Protein AF-A0A160LKR8-F1 (afdb_monomer)

Structure (mmCIF, N/CA/C/O backbone):
data_AF-A0A160LKR8-F1
#
_entry.id   AF-A0A160LKR8-F1
#
loop_
_atom_site.group_PDB
_atom_site.id
_atom_site.type_symbol
_atom_site.label_atom_id
_atom_site.label_alt_id
_atom_site.label_comp_id
_atom_site.label_asym_id
_atom_site.label_entity_id
_atom_site.label_seq_id
_atom_site.pdbx_PDB_ins_code
_atom_site.Cartn_x
_atom_site.Cartn_y
_atom_site.Cartn_z
_atom_site.occupancy
_atom_site.B_iso_or_equiv
_atom_site.auth_seq_id
_atom_site.auth_comp_id
_atom_site.auth_asym_id
_atom_site.auth_atom_id
_atom_site.pdbx_PDB_model_num
ATOM 1 N N . MET A 1 1 ? -12.078 1.351 6.915 1.00 57.84 1 MET A N 1
ATOM 2 C CA . MET A 1 1 ? -12.078 0.423 5.755 1.00 57.84 1 MET A CA 1
ATOM 3 C C . MET A 1 1 ? -12.112 1.096 4.367 1.00 57.84 1 MET A C 1
ATOM 5 O O . MET A 1 1 ? -12.108 0.382 3.379 1.00 57.84 1 MET A O 1
ATOM 9 N N . LYS A 1 2 ? -12.046 2.435 4.234 1.00 75.31 2 LYS A N 1
ATOM 10 C CA . LYS A 1 2 ? -12.239 3.172 2.958 1.00 75.31 2 LYS A CA 1
ATOM 11 C C . LYS A 1 2 ? -11.173 2.955 1.861 1.00 75.31 2 LYS A C 1
ATOM 13 O O . LYS A 1 2 ? -11.393 3.381 0.733 1.00 75.31 2 LYS A O 1
ATOM 18 N N . TYR A 1 3 ? -10.029 2.340 2.171 1.00 84.00 3 TYR A N 1
ATOM 19 C CA . TYR A 1 3 ? -8.906 2.220 1.228 1.00 84.00 3 TYR A CA 1
ATOM 20 C C . TYR A 1 3 ? -8.597 0.792 0.781 1.00 84.00 3 TYR A C 1
ATOM 22 O O . TYR A 1 3 ? -7.820 0.643 -0.148 1.00 84.00 3 TYR A O 1
ATOM 30 N N . ILE A 1 4 ? -9.178 -0.242 1.399 1.00 89.88 4 ILE A N 1
ATOM 31 C CA . ILE A 1 4 ? -8.936 -1.633 0.979 1.00 89.88 4 ILE A CA 1
ATOM 32 C C . ILE A 1 4 ? -9.449 -1.822 -0.454 1.00 89.88 4 ILE A C 1
ATOM 34 O O . ILE A 1 4 ? -10.538 -1.354 -0.774 1.00 89.88 4 ILE A O 1
ATOM 38 N N . GLY A 1 5 ? -8.651 -2.459 -1.311 1.00 89.25 5 GLY A N 1
ATOM 39 C CA . GLY A 1 5 ? -8.936 -2.635 -2.737 1.00 89.25 5 GLY A CA 1
ATOM 40 C C . GLY A 1 5 ? -8.604 -1.422 -3.612 1.00 89.25 5 GLY A C 1
A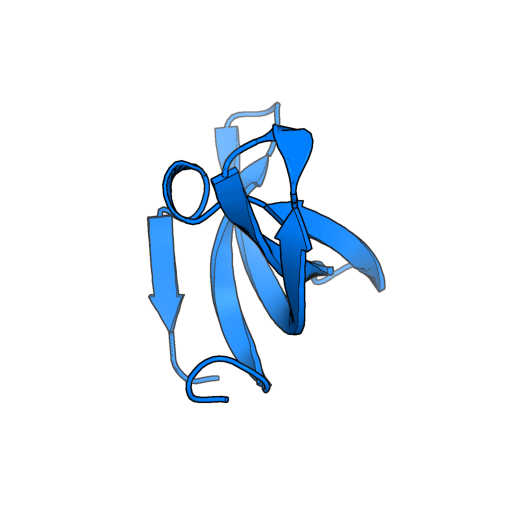TOM 41 O O . GLY A 1 5 ? -8.616 -1.542 -4.831 1.00 89.25 5 GLY A O 1
ATOM 42 N N . LYS A 1 6 ? -8.263 -0.263 -3.031 1.00 92.88 6 LYS A N 1
ATOM 43 C CA . LYS A 1 6 ? -7.848 0.912 -3.812 1.00 92.88 6 LYS A CA 1
ATOM 44 C C . LYS A 1 6 ? -6.397 0.815 -4.259 1.00 92.88 6 LYS A C 1
ATOM 46 O O . LYS A 1 6 ? -5.555 0.266 -3.545 1.00 9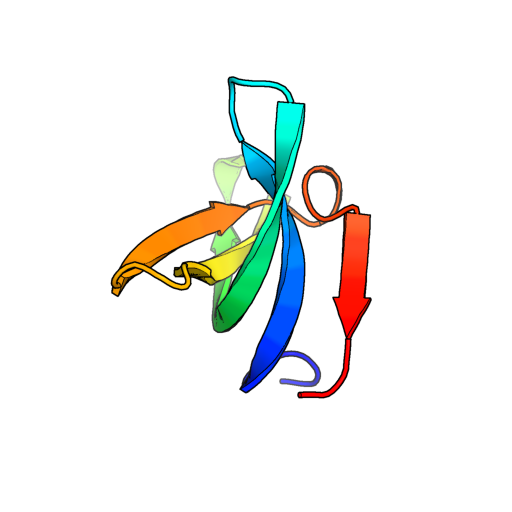2.88 6 LYS A O 1
ATOM 51 N N . GLY A 1 7 ? -6.101 1.444 -5.391 1.00 93.19 7 GLY A N 1
ATOM 52 C CA . GLY A 1 7 ? -4.734 1.703 -5.813 1.00 93.19 7 GLY A CA 1
ATOM 53 C C . GLY A 1 7 ? -4.100 2.822 -4.981 1.00 93.19 7 GLY A C 1
ATOM 54 O O . GLY A 1 7 ? -4.773 3.783 -4.599 1.00 93.19 7 GLY A O 1
ATOM 55 N N . PHE A 1 8 ? -2.804 2.731 -4.710 1.00 94.12 8 PHE A N 1
ATOM 56 C CA . PHE A 1 8 ? -1.998 3.817 -4.163 1.00 94.12 8 PHE A CA 1
ATOM 57 C C . PHE A 1 8 ? -0.725 3.996 -4.985 1.00 94.12 8 PHE A C 1
ATOM 59 O O . PHE A 1 8 ? -0.013 3.036 -5.278 1.00 94.12 8 PHE A O 1
ATOM 66 N N . GLU A 1 9 ? -0.451 5.240 -5.357 1.00 94.50 9 GLU A N 1
ATOM 67 C CA . GLU A 1 9 ? 0.768 5.629 -6.052 1.00 94.50 9 GLU A CA 1
ATOM 68 C C . GLU A 1 9 ? 1.912 5.814 -5.054 1.00 94.50 9 GLU A C 1
ATOM 70 O O . GLU A 1 9 ? 1.749 6.486 -4.032 1.00 94.50 9 GLU A O 1
ATOM 75 N N . TYR A 1 10 ? 3.071 5.247 -5.374 1.00 92.50 10 TYR A N 1
ATOM 76 C CA . TYR A 1 10 ? 4.304 5.373 -4.602 1.00 92.50 10 TYR A CA 1
ATOM 77 C C . TYR A 1 10 ? 5.518 5.448 -5.534 1.00 92.50 10 TYR A C 1
ATOM 79 O O . TYR A 1 10 ? 5.446 5.035 -6.695 1.00 92.50 10 TYR A O 1
ATOM 87 N N . PHE A 1 11 ? 6.639 5.961 -5.032 1.00 91.75 11 PHE A N 1
ATOM 88 C CA . PHE A 1 11 ? 7.909 5.967 -5.757 1.00 91.75 11 PHE A CA 1
ATOM 89 C C . PHE A 1 11 ? 8.798 4.805 -5.310 1.00 91.75 11 PHE A C 1
ATOM 91 O O . PHE A 1 11 ? 8.882 4.485 -4.125 1.00 91.75 11 PHE A O 1
ATOM 98 N N . THR A 1 12 ? 9.467 4.154 -6.262 1.00 87.62 12 THR A N 1
ATOM 99 C CA . THR A 1 12 ? 10.548 3.209 -5.954 1.00 87.62 12 THR A CA 1
ATOM 100 C C . THR A 1 12 ? 11.832 3.959 -5.591 1.00 87.62 12 THR A C 1
ATOM 102 O O . THR A 1 12 ? 11.948 5.159 -5.826 1.00 87.62 12 THR A O 1
ATOM 105 N N . HIS A 1 13 ? 12.839 3.241 -5.087 1.00 85.62 13 HIS A N 1
ATOM 106 C CA . HIS A 1 13 ? 14.167 3.807 -4.812 1.00 85.62 13 HIS A CA 1
ATOM 107 C C . HIS A 1 13 ? 14.841 4.429 -6.052 1.00 85.62 13 HIS A C 1
ATOM 109 O O . HIS A 1 13 ? 15.667 5.320 -5.913 1.00 85.62 13 HIS A O 1
ATOM 115 N N . CYS A 1 14 ? 14.466 4.000 -7.263 1.00 89.69 14 CYS A N 1
ATOM 116 C CA . CYS A 1 14 ? 14.929 4.593 -8.523 1.00 89.69 14 CYS A CA 1
ATOM 117 C C . CYS A 1 14 ? 14.137 5.847 -8.944 1.00 89.69 14 CYS A C 1
ATOM 119 O O . CYS A 1 14 ? 14.302 6.312 -10.067 1.00 89.69 14 CYS A O 1
ATOM 121 N N . GLY A 1 15 ? 13.203 6.340 -8.123 1.00 88.56 15 GLY A N 1
ATOM 122 C CA . GLY A 1 15 ? 12.335 7.470 -8.470 1.00 88.56 15 GLY A CA 1
ATOM 123 C C . GLY A 1 15 ? 11.221 7.138 -9.472 1.00 88.56 15 GLY A C 1
ATOM 124 O O . GLY A 1 15 ? 10.554 8.039 -9.973 1.00 88.56 15 GLY A O 1
ATOM 125 N N . ILE A 1 16 ? 10.977 5.857 -9.767 1.00 91.12 16 ILE A N 1
ATOM 126 C CA . ILE A 1 16 ? 9.917 5.443 -10.696 1.00 91.12 16 ILE A CA 1
ATOM 127 C C . ILE A 1 16 ? 8.589 5.379 -9.945 1.00 91.12 16 ILE A C 1
ATOM 129 O O . ILE A 1 16 ? 8.478 4.685 -8.931 1.00 91.12 16 ILE A O 1
ATOM 133 N N . LYS A 1 17 ? 7.560 6.052 -10.467 1.00 91.88 17 LYS A N 1
ATOM 134 C CA . LYS A 1 17 ? 6.203 5.966 -9.922 1.00 91.88 17 LYS A CA 1
ATOM 135 C C . LYS A 1 17 ? 5.570 4.613 -10.257 1.00 91.88 17 LYS A C 1
ATOM 137 O O . LYS A 1 17 ? 5.613 4.165 -11.402 1.00 91.88 17 LYS A O 1
ATOM 142 N N . ARG A 1 18 ? 4.954 3.972 -9.265 1.00 92.88 18 ARG A N 1
ATOM 143 C CA . ARG A 1 18 ? 4.208 2.715 -9.409 1.00 92.88 18 ARG A CA 1
ATOM 144 C C . ARG A 1 18 ? 2.911 2.754 -8.613 1.00 92.88 18 ARG A C 1
ATOM 146 O O . ARG A 1 18 ? 2.751 3.572 -7.714 1.00 92.88 18 ARG A O 1
ATOM 153 N N . VAL A 1 19 ? 2.000 1.844 -8.947 1.00 94.19 19 VAL A N 1
ATOM 154 C CA . VAL A 1 19 ? 0.706 1.687 -8.275 1.00 94.19 19 VAL A CA 1
ATOM 155 C C . VAL A 1 19 ? 0.683 0.352 -7.545 1.00 94.19 19 VAL A C 1
ATOM 157 O O . VAL A 1 19 ? 0.835 -0.688 -8.172 1.00 94.19 19 VAL A O 1
ATOM 160 N N . GLY A 1 20 ? 0.502 0.367 -6.228 1.00 94.25 20 GLY A N 1
ATOM 161 C CA . GLY A 1 20 ? 0.174 -0.826 -5.446 1.00 94.25 20 GLY A CA 1
ATOM 162 C C . GLY A 1 20 ? -1.320 -0.881 -5.145 1.00 94.25 20 GLY A C 1
ATOM 163 O O . GLY A 1 20 ? -1.996 0.138 -5.216 1.00 94.25 20 GLY A O 1
ATOM 164 N N . THR A 1 21 ? -1.847 -2.044 -4.775 1.00 95.44 21 THR A N 1
ATOM 165 C CA . THR A 1 21 ? -3.238 -2.178 -4.306 1.00 95.44 21 THR A CA 1
ATOM 166 C C . THR A 1 21 ? -3.254 -2.399 -2.803 1.00 95.44 21 THR A C 1
ATOM 168 O O . THR A 1 21 ? -2.549 -3.280 -2.309 1.00 95.44 21 THR A O 1
ATOM 171 N N . VAL A 1 22 ? -4.035 -1.621 -2.050 1.00 94.81 22 VAL A N 1
ATOM 172 C CA . VAL A 1 22 ? -4.140 -1.787 -0.593 1.00 94.81 22 VAL A CA 1
ATOM 173 C C . VAL A 1 22 ? -4.871 -3.091 -0.283 1.00 94.81 22 VAL 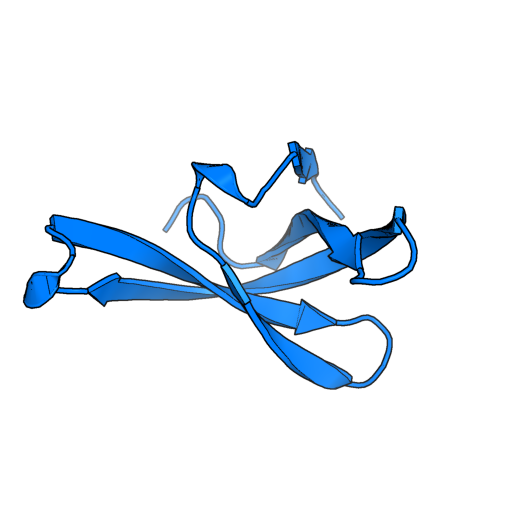A C 1
ATOM 175 O O . VAL A 1 22 ? -6.023 -3.280 -0.669 1.00 94.81 22 VAL A O 1
ATOM 178 N N . LYS A 1 23 ? -4.236 -3.961 0.497 1.00 94.69 23 LYS A N 1
ATOM 179 C CA . LYS A 1 23 ? -4.837 -5.199 1.005 1.00 94.69 23 LYS A CA 1
ATOM 180 C C . LYS A 1 23 ? -5.319 -5.048 2.445 1.00 94.69 23 LYS A C 1
ATOM 182 O O . LYS A 1 23 ? -6.326 -5.633 2.828 1.00 94.69 23 LYS A O 1
ATOM 187 N N . LYS A 1 24 ? -4.590 -4.276 3.251 1.00 93.75 24 LYS A N 1
ATOM 188 C CA . LYS A 1 24 ? -4.805 -4.137 4.694 1.00 93.75 24 LYS A CA 1
ATOM 189 C C . LYS A 1 24 ? -4.248 -2.800 5.187 1.00 93.75 24 LYS A C 1
ATOM 191 O O . LYS A 1 24 ? -3.373 -2.219 4.558 1.00 93.75 24 LYS A O 1
ATOM 196 N N . ILE A 1 25 ? -4.751 -2.306 6.315 1.00 92.75 25 ILE A N 1
ATOM 197 C CA . ILE A 1 25 ? -4.194 -1.142 7.015 1.00 92.75 25 ILE A CA 1
ATOM 198 C C . ILE A 1 25 ? -3.979 -1.558 8.466 1.00 92.75 25 ILE A C 1
ATOM 200 O O . ILE A 1 25 ? -4.898 -2.094 9.084 1.00 92.75 25 ILE A O 1
ATOM 204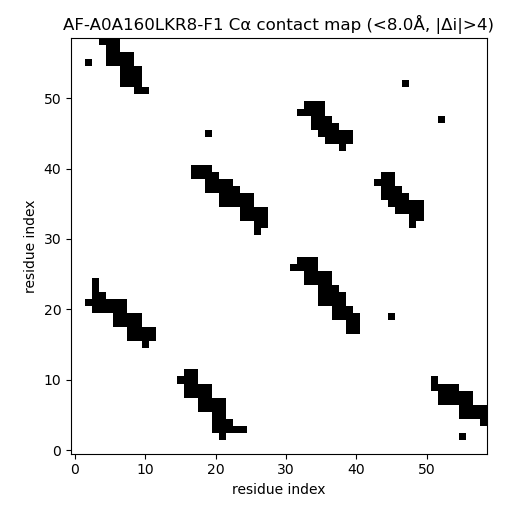 N N . GLU A 1 26 ? -2.782 -1.329 8.994 1.00 93.31 26 GLU A N 1
ATOM 205 C CA . GLU A 1 26 ? -2.438 -1.587 10.395 1.00 93.31 26 GLU A CA 1
ATOM 206 C C . GLU A 1 26 ? -2.058 -0.298 11.096 1.00 93.31 26 GLU A C 1
ATOM 208 O O . GLU A 1 26 ? -1.471 0.589 10.488 1.00 93.31 26 GLU A O 1
ATOM 213 N N . PHE A 1 27 ? -2.356 -0.199 12.386 1.00 92.38 27 PHE A N 1
ATOM 214 C CA . PHE A 1 27 ? -1.851 0.895 13.202 1.00 92.38 27 PHE A CA 1
ATOM 215 C C . PHE A 1 27 ? -0.535 0.474 13.858 1.00 92.38 27 PHE A C 1
ATOM 217 O O . PHE A 1 27 ? -0.515 -0.466 14.654 1.00 92.38 27 PHE A O 1
ATOM 224 N N . HIS A 1 28 ? 0.567 1.148 13.520 1.00 90.88 28 HIS A N 1
ATOM 225 C CA . HIS A 1 28 ? 1.867 0.857 14.118 1.00 90.88 28 HIS A CA 1
ATOM 226 C C . HIS A 1 28 ? 1.994 1.612 15.442 1.00 90.88 28 HIS A C 1
ATOM 228 O O . HIS A 1 28 ? 2.220 2.821 15.441 1.00 90.88 28 HIS A O 1
ATOM 234 N N . LYS A 1 29 ? 1.842 0.903 16.569 1.00 86.94 29 LYS A N 1
ATOM 235 C CA . LYS A 1 29 ? 1.774 1.505 17.915 1.00 86.94 29 LYS A CA 1
ATOM 236 C C . LYS A 1 29 ? 2.977 2.395 18.240 1.00 86.94 29 LYS A C 1
ATOM 238 O O . LYS A 1 29 ? 2.779 3.491 18.741 1.00 86.94 29 LYS A O 1
ATOM 243 N N . GLU A 1 30 ? 4.190 1.967 17.890 1.00 88.69 30 GLU A N 1
ATOM 244 C CA . GLU A 1 30 ? 5.420 2.730 18.175 1.00 88.69 30 GLU A CA 1
ATOM 245 C C . GLU A 1 30 ? 5.583 3.981 17.305 1.00 88.69 30 GLU A C 1
ATOM 247 O O . GLU A 1 30 ? 6.144 4.973 17.749 1.00 88.69 30 GLU A O 1
ATOM 252 N N . LEU A 1 31 ? 5.068 3.958 16.070 1.00 84.31 31 LEU A N 1
ATOM 253 C CA . LEU A 1 31 ? 5.161 5.098 15.151 1.00 84.31 31 LEU A CA 1
ATOM 254 C C . LEU A 1 31 ? 3.949 6.032 15.275 1.00 84.31 31 LEU A C 1
ATOM 256 O O . LEU A 1 31 ? 3.897 7.055 14.599 1.00 84.31 31 LEU A O 1
ATOM 260 N N . GLY A 1 32 ? 2.937 5.648 16.063 1.00 90.88 32 GLY A N 1
ATOM 261 C CA . GLY A 1 32 ? 1.698 6.404 16.241 1.00 90.88 32 GLY A CA 1
ATOM 262 C C . GLY A 1 32 ? 0.905 6.643 14.952 1.00 90.88 32 GLY A C 1
ATOM 263 O O . GLY A 1 32 ? 0.072 7.546 14.917 1.00 90.88 32 GLY A O 1
ATOM 264 N N . LYS A 1 33 ? 1.156 5.877 13.878 1.00 91.50 33 LYS A N 1
ATOM 265 C CA . LYS A 1 33 ? 0.591 6.149 12.548 1.00 91.50 33 LYS A CA 1
ATOM 266 C C . LYS A 1 33 ? 0.101 4.897 11.816 1.00 91.50 33 LYS A C 1
ATOM 268 O O . LYS A 1 33 ? 0.615 3.797 12.045 1.00 91.50 33 LYS A O 1
ATOM 273 N N . PRO A 1 34 ? -0.902 5.037 10.926 1.00 91.69 34 PRO A N 1
ATOM 274 C CA . PRO A 1 34 ? -1.365 3.934 10.101 1.00 91.69 34 PRO A CA 1
ATOM 275 C C . PRO A 1 34 ? -0.347 3.596 9.005 1.00 91.69 34 PRO A C 1
ATOM 277 O O . PRO A 1 34 ? 0.154 4.474 8.300 1.00 91.69 34 PRO A O 1
ATOM 280 N N . ILE A 1 35 ? -0.107 2.302 8.833 1.00 94.44 35 ILE A N 1
ATOM 281 C CA . ILE A 1 35 ? 0.681 1.708 7.761 1.00 94.44 35 ILE A CA 1
ATOM 282 C C . ILE A 1 35 ? -0.272 0.990 6.812 1.00 94.44 35 ILE A C 1
ATOM 284 O O . ILE A 1 35 ? -1.029 0.094 7.194 1.00 94.44 35 ILE A O 1
ATOM 288 N N . PHE A 1 36 ? -0.227 1.396 5.553 1.00 94.31 36 PHE A N 1
ATOM 289 C CA . PHE A 1 36 ? -0.963 0.794 4.461 1.00 94.31 36 PHE A CA 1
ATOM 290 C C . PHE A 1 36 ? -0.138 -0.365 3.918 1.00 94.31 36 PHE A C 1
ATOM 292 O O . PHE A 1 36 ? 0.998 -0.193 3.476 1.00 94.31 36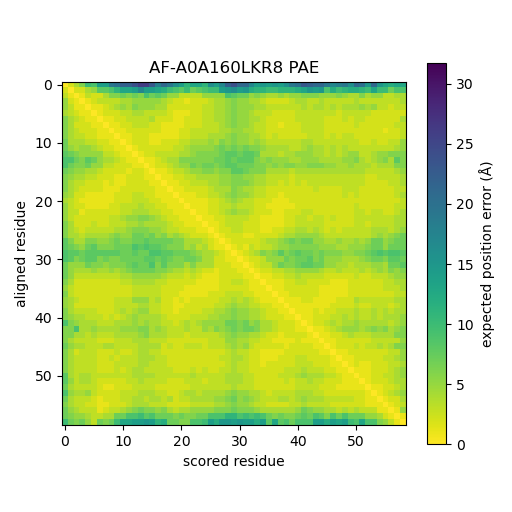 PHE A O 1
ATOM 299 N N . ILE A 1 37 ? -0.721 -1.555 3.973 1.00 95.00 37 ILE A N 1
ATOM 300 C CA . ILE A 1 37 ? -0.121 -2.779 3.467 1.00 95.00 37 ILE A CA 1
ATOM 301 C C . ILE A 1 37 ? -0.802 -3.124 2.159 1.00 95.00 37 ILE A C 1
ATOM 303 O O . ILE A 1 37 ? -2.016 -3.343 2.104 1.00 95.00 37 ILE A O 1
ATOM 307 N N . GLY A 1 38 ? -0.009 -3.181 1.104 1.00 94.62 38 GLY A N 1
ATOM 308 C CA . GLY A 1 38 ? -0.488 -3.458 -0.232 1.00 94.62 38 GLY A CA 1
ATOM 309 C C . GLY A 1 38 ? 0.376 -4.435 -0.992 1.00 94.62 38 GLY A C 1
ATOM 310 O O . GLY A 1 38 ? 1.367 -4.948 -0.482 1.00 94.62 38 GLY A O 1
ATOM 311 N N . VAL A 1 39 ? -0.022 -4.677 -2.231 1.00 94.75 39 VAL A N 1
ATOM 312 C CA . VAL A 1 39 ? 0.695 -5.541 -3.163 1.00 94.75 39 VAL A CA 1
ATOM 313 C C . VAL A 1 39 ? 1.085 -4.706 -4.375 1.00 94.75 39 VAL A C 1
ATOM 315 O O . VAL A 1 39 ? 0.249 -4.009 -4.950 1.00 94.75 39 VAL A O 1
ATOM 318 N N . SER A 1 40 ? 2.369 -4.726 -4.720 1.00 91.62 40 SER A N 1
ATOM 319 C CA . SER A 1 40 ? 2.896 -4.094 -5.932 1.00 91.62 40 SER A CA 1
ATOM 320 C C . SER A 1 40 ? 2.391 -4.810 -7.197 1.00 91.62 40 SER A C 1
ATOM 322 O O . SER A 1 40 ? 1.958 -5.960 -7.104 1.00 91.62 40 SER A O 1
ATOM 324 N N . PRO A 1 41 ? 2.545 -4.221 -8.397 1.00 86.56 41 PRO A N 1
ATOM 325 C CA . PRO A 1 41 ? 2.204 -4.893 -9.658 1.00 86.56 41 PRO A CA 1
ATOM 326 C C . PRO A 1 41 ? 2.962 -6.209 -9.886 1.00 86.56 41 PRO A C 1
ATOM 328 O O . PRO A 1 41 ? 2.555 -7.028 -10.697 1.00 86.56 41 PRO A O 1
ATOM 331 N N . PHE A 1 42 ? 4.067 -6.413 -9.164 1.00 89.00 42 PHE A N 1
ATOM 332 C CA . PHE A 1 42 ? 4.948 -7.575 -9.278 1.00 89.00 42 PHE A CA 1
ATOM 333 C C . PHE A 1 42 ? 4.710 -8.607 -8.167 1.00 89.00 42 PHE A C 1
ATOM 335 O O . PHE A 1 42 ? 5.541 -9.480 -7.952 1.00 89.00 42 PHE A O 1
ATOM 342 N N . GLY A 1 43 ? 3.630 -8.475 -7.390 1.00 88.88 43 GLY A N 1
ATOM 343 C CA . GLY A 1 43 ? 3.296 -9.411 -6.311 1.00 88.88 43 GLY A CA 1
ATOM 344 C C . GLY A 1 43 ? 4.034 -9.176 -4.986 1.00 88.88 43 GLY A C 1
ATOM 345 O O . GLY A 1 43 ? 3.681 -9.785 -3.981 1.00 88.88 43 GLY A O 1
ATOM 346 N N . ASN A 1 44 ? 5.006 -8.257 -4.931 1.00 91.69 44 ASN A N 1
ATOM 347 C CA . ASN A 1 44 ? 5.702 -7.931 -3.679 1.00 91.69 44 ASN A CA 1
ATOM 348 C C . ASN A 1 44 ? 4.791 -7.200 -2.687 1.00 91.69 44 ASN A C 1
ATOM 350 O O . ASN A 1 44 ? 4.043 -6.300 -3.081 1.00 91.69 44 ASN A O 1
ATOM 354 N N . THR A 1 45 ? 4.916 -7.527 -1.399 1.00 93.12 45 THR A N 1
ATOM 355 C CA . THR A 1 45 ? 4.240 -6.796 -0.320 1.00 93.12 45 THR A CA 1
ATOM 356 C C . THR A 1 45 ? 4.900 -5.435 -0.110 1.00 93.12 45 THR A C 1
ATOM 358 O O . THR A 1 45 ? 6.116 -5.337 0.034 1.00 93.12 45 THR A O 1
ATOM 361 N N . LEU A 1 46 ? 4.087 -4.387 -0.055 1.00 93.31 46 LEU A N 1
ATOM 362 C CA . LEU A 1 46 ? 4.492 -3.012 0.216 1.00 93.31 46 LEU A CA 1
ATOM 363 C C . LEU A 1 46 ? 3.916 -2.578 1.558 1.00 93.31 46 LEU A C 1
ATOM 365 O O . LEU A 1 46 ? 2.764 -2.890 1.864 1.00 93.31 46 LEU A O 1
ATOM 369 N N . ARG A 1 47 ? 4.699 -1.838 2.340 1.00 93.62 47 ARG A N 1
ATOM 370 C CA . ARG A 1 47 ? 4.276 -1.257 3.618 1.00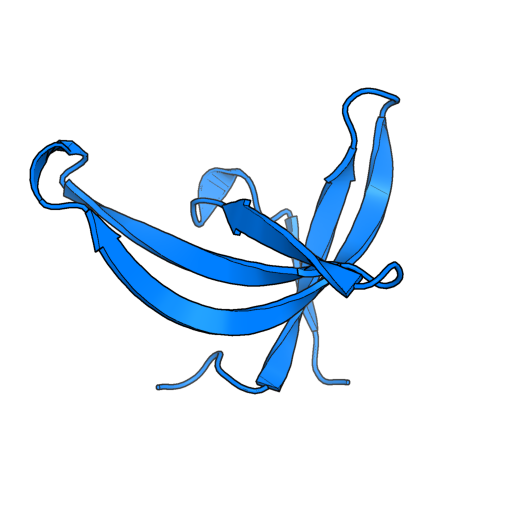 93.62 47 ARG A CA 1
ATOM 371 C C . ARG A 1 47 ? 4.650 0.213 3.593 1.00 93.62 47 ARG A C 1
ATOM 373 O O . ARG A 1 47 ? 5.831 0.520 3.647 1.00 93.62 47 ARG A O 1
ATOM 380 N N . LEU A 1 48 ? 3.657 1.083 3.467 1.00 92.69 48 LEU A N 1
ATOM 381 C CA . LEU A 1 48 ? 3.872 2.522 3.339 1.00 92.69 48 LEU A CA 1
ATOM 382 C C . LEU A 1 48 ? 2.994 3.270 4.331 1.00 92.69 48 LEU A C 1
ATOM 384 O O . LEU A 1 48 ? 1.824 2.939 4.529 1.00 92.69 48 LEU A O 1
ATOM 388 N N . SER A 1 49 ? 3.545 4.301 4.949 1.00 92.25 49 SER A N 1
ATOM 389 C CA . SER A 1 49 ? 2.766 5.290 5.684 1.00 92.25 49 SER A CA 1
ATOM 390 C C . SER A 1 49 ? 1.995 6.205 4.726 1.00 92.25 49 SER A C 1
ATOM 392 O O . SER A 1 49 ? 2.209 6.211 3.513 1.00 92.25 49 SER A O 1
ATOM 394 N N . ARG A 1 50 ? 1.071 7.010 5.266 1.00 89.31 50 ARG A N 1
ATOM 395 C CA . ARG A 1 50 ? 0.294 7.957 4.451 1.00 89.31 50 ARG A CA 1
ATOM 396 C C . ARG A 1 50 ? 1.176 8.966 3.705 1.00 89.31 50 ARG A C 1
ATOM 398 O O . ARG A 1 50 ? 0.782 9.379 2.617 1.00 89.31 50 ARG A O 1
ATOM 405 N N . GLU A 1 51 ? 2.305 9.342 4.301 1.00 89.75 51 GLU A N 1
ATOM 406 C CA . GLU A 1 51 ? 3.262 10.343 3.805 1.00 89.75 51 GLU A CA 1
ATOM 407 C C . GLU A 1 51 ? 4.059 9.830 2.601 1.00 89.75 51 GLU A C 1
ATOM 409 O O . GLU A 1 51 ? 4.375 10.585 1.690 1.00 89.75 51 GLU A O 1
ATOM 414 N N . GLU A 1 52 ? 4.322 8.524 2.561 1.00 89.44 52 GLU A N 1
ATOM 415 C CA . GLU A 1 52 ? 5.011 7.863 1.448 1.00 89.44 52 GLU A CA 1
ATOM 416 C C . GLU A 1 52 ? 4.074 7.597 0.256 1.00 89.44 52 GLU A C 1
ATOM 418 O O . GLU A 1 52 ? 4.524 7.302 -0.853 1.00 89.44 52 GLU A O 1
ATOM 423 N N . ILE A 1 53 ? 2.758 7.699 0.471 1.00 92.50 53 ILE A N 1
ATOM 424 C CA . ILE A 1 53 ? 1.744 7.524 -0.570 1.00 92.50 53 ILE A CA 1
ATOM 425 C C . ILE A 1 53 ? 1.448 8.869 -1.222 1.00 92.50 53 ILE A C 1
ATOM 427 O O . ILE A 1 53 ? 0.791 9.731 -0.631 1.00 92.50 53 ILE A O 1
ATOM 431 N N . CYS A 1 54 ? 1.812 8.997 -2.496 1.00 91.38 54 CYS A N 1
ATOM 432 C CA . CYS A 1 54 ? 1.547 10.203 -3.275 1.00 91.38 54 CYS A CA 1
ATOM 433 C C . CYS A 1 54 ? 0.041 10.450 -3.418 1.00 91.38 54 CYS A C 1
ATOM 435 O O . CYS A 1 54 ? -0.455 11.543 -3.147 1.00 91.38 54 CYS A O 1
ATOM 437 N N . ARG A 1 55 ? -0.712 9.422 -3.828 1.00 92.25 55 ARG A N 1
ATOM 438 C CA . ARG A 1 55 ? -2.15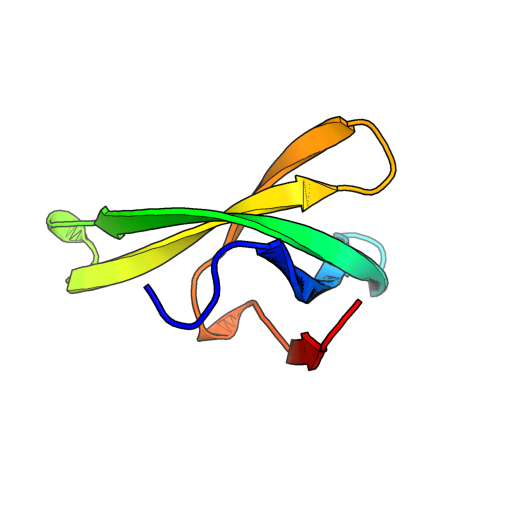1 9.530 -4.097 1.00 92.25 55 ARG A CA 1
ATOM 439 C C . ARG A 1 55 ? -2.847 8.175 -3.998 1.00 92.25 55 ARG A C 1
ATOM 441 O O . ARG A 1 55 ? -2.263 7.152 -4.331 1.00 92.25 55 ARG A O 1
ATOM 448 N N . PHE A 1 56 ? -4.118 8.185 -3.599 1.00 91.50 56 PHE A N 1
ATOM 449 C CA . PHE A 1 56 ? -5.019 7.040 -3.759 1.00 91.50 56 PHE A CA 1
ATOM 450 C C . PHE A 1 56 ? -5.854 7.180 -5.031 1.00 91.50 56 PHE A C 1
ATOM 452 O O . PHE A 1 56 ? -6.383 8.260 -5.313 1.00 91.50 56 PHE A O 1
ATOM 459 N N . ILE A 1 57 ? -6.017 6.078 -5.755 1.00 91.19 57 ILE A N 1
ATOM 460 C CA . ILE A 1 57 ? -6.815 5.987 -6.978 1.00 91.19 57 ILE A CA 1
ATOM 461 C C . ILE A 1 57 ? -7.846 4.860 -6.853 1.00 91.19 57 ILE A C 1
ATOM 463 O O . ILE A 1 57 ? -7.642 3.895 -6.113 1.00 91.19 57 ILE A O 1
ATOM 467 N N . ASN A 1 58 ? -8.974 4.999 -7.547 1.00 82.88 58 ASN A N 1
ATOM 468 C CA . ASN A 1 58 ? -9.870 3.866 -7.766 1.00 82.88 58 ASN A CA 1
ATOM 469 C C . ASN A 1 58 ? -9.301 3.066 -8.943 1.00 82.88 58 ASN A C 1
ATOM 471 O O . ASN A 1 58 ? -8.933 3.675 -9.949 1.00 82.88 58 ASN A O 1
ATOM 475 N N . LEU A 1 59 ? -9.176 1.753 -8.763 1.00 66.38 59 LEU A N 1
ATOM 476 C CA . LEU A 1 59 ? -8.831 0.813 -9.827 1.00 66.38 59 LEU A CA 1
ATOM 477 C C . LEU A 1 59 ? -10.107 0.317 -10.503 1.00 66.38 59 LEU A C 1
ATOM 479 O O . LEU A 1 59 ? -11.133 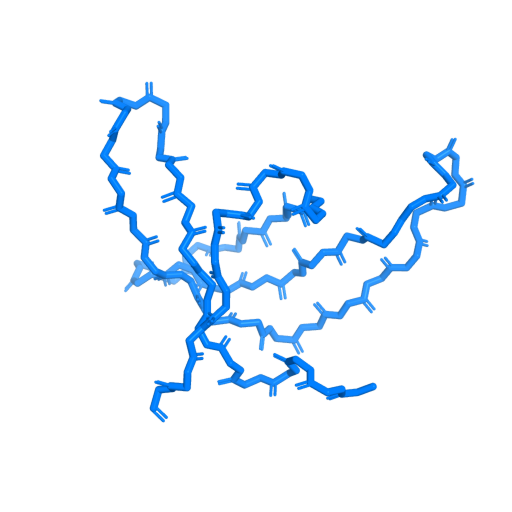0.238 -9.786 1.00 66.38 59 LEU A O 1
#

Organism: Bacillus thuringiensis subsp. israelensis (NCBI:txid1430)

pLDDT: mean 90.09, std 6.36, range [57.84, 95.44]

Secondary structure (DSSP, 8-state):
-TTTT-EEEEE-TTS-EEEEEEEEEEEEGGGTEEEEEEE-TTS-EEEEETTT--EEE--

Sequence (59 aa):
MKYIGKGFEYFTHCGIKRVGTVK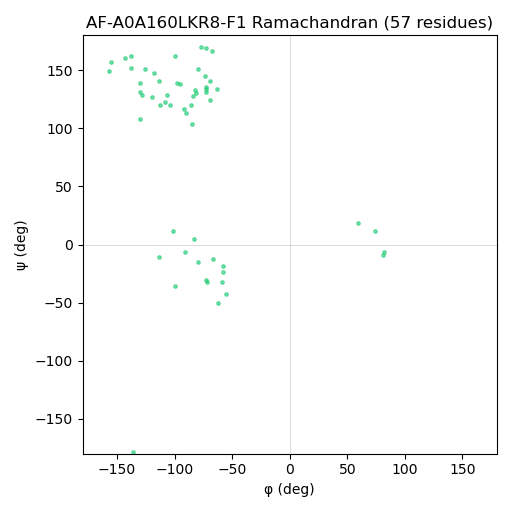KIEFHKELGKPIFIGVSPFGNTLRLSREEICRFINL

Radius of gyration: 10.88 Å; Cα contacts (8 Å, |Δi|>4): 120; chains: 1; bounding box: 27×20×29 Å

Mean predicted aligned error: 3.77 Å

Solvent-accessible surface area (backbone atoms only — not comparable to full-atom values): 3464 Å² total; per-residue (Å²): 124,95,52,58,70,22,28,33,32,32,66,45,98,86,68,48,78,46,58,26,36,26,71,46,75,46,74,40,78,91,76,75,43,59,33,42,29,23,34,37,87,82,71,47,80,41,79,39,42,70,85,60,39,79,43,78,43,86,116

Nearest PDB structures (foldseek):
  8jvz-assembly2_B  TM=9.204E-01  e=7.871E-02  synthetic construct
  6tmf-assembly1_F  TM=7.297E-01  e=4.014E-01  Thermococcus celer Vu 13 = JCM 8558
  6th6-assembly1_Af  TM=6.648E-01  e=2.709E-01  Thermococcus kodakarensis KOD1
  7zai-assembly1_E  TM=6.575E-01  e=6.291E-01  Pyrococcus abyssi GE5
  2fhd-assembly1_A  TM=8.144E-01  e=1.829E+00  Schizosaccharomyces pombe

Foldseek 3Di:
DVQAQWWFWAADPVRDIFIWGFHDWDQDPVVRFIWTWTATPVRDIDTDTPVRTPDIGHD